Protein AF-A0A359E6L0-F1 (afdb_monomer)

Secondary structure (DSSP, 8-state):
--TTTTT--EETTEE---TTT-B-SSTT-B--GGGG-S---HHHHHHHHHHHHHHHTT--PPPP-GGG--EEE-SSSEEEEEE--HHHHHHTT--EEEEEEEGGG-HHHHHHT----EEEEEEETTT-BEEEEEEEETTHHHHHHHHHHHHHTT-B-

Nearest PDB structures (foldseek):
  6uzi-assembly2_D  TM=9.634E-01  e=6.152E-16  Elizabethkingia anophelis NUHP1
  6bz0-assembly1_B  TM=9.587E-01  e=7.646E-15  Acinetobacter baumannii ATCC 19606 = CIP 70.34 = JCM 6841
  2qae-assembly1_B  TM=9.588E-01  e=1.071E-13  Trypanosoma cruzi
  5x1y-assembly3_F  TM=9.216E-01  e=1.382E-11  Lysinibacillus sphaericus
  1xdi-assembly1_A  TM=9.110E-01  e=4.486E-10  Mycobacterium tuberculosis

Solvent-accessible surface area (backbone atoms only — not comparable to full-atom values): 8767 Å² total; per-residue (Å²): 136,60,42,75,82,61,57,44,50,67,55,99,88,16,47,49,53,46,91,89,62,25,34,37,81,25,90,96,42,71,59,58,32,62,52,51,36,81,75,80,43,71,70,54,22,52,50,46,44,51,42,36,51,35,43,74,72,71,48,88,61,80,79,85,57,76,64,57,55,72,48,72,45,94,54,90,66,17,32,18,36,31,45,43,51,74,64,54,36,48,75,73,67,49,56,73,44,76,50,75,47,54,27,64,78,33,70,65,28,52,76,71,72,44,35,57,49,31,44,37,39,32,25,33,61,87,79,14,42,54,48,15,41,41,32,35,15,75,66,30,61,73,52,46,58,58,57,41,52,39,44,75,69,66,41,66,106

Radius of gyration: 19.02 Å; Cα contacts (8 Å, |Δi|>4): 285; chains: 1; bounding box: 44×32×51 Å

Structure (mmCIF, N/CA/C/O backbone):
data_AF-A0A359E6L0-F1
#
_entry.id   AF-A0A359E6L0-F1
#
loop_
_atom_site.group_PDB
_atom_site.id
_atom_site.type_symbol
_atom_site.label_atom_id
_atom_site.label_alt_id
_atom_site.label_comp_id
_atom_site.label_asym_id
_atom_site.label_entity_id
_atom_site.label_seq_id
_atom_site.pdbx_PDB_ins_code
_atom_site.Cartn_x
_atom_site.Cartn_y
_atom_site.Cartn_z
_atom_site.occupancy
_atom_site.B_iso_or_equiv
_atom_site.auth_seq_id
_atom_site.auth_comp_id
_atom_site.auth_asym_id
_atom_site.auth_atom_id
_atom_site.pdbx_PDB_model_num
ATOM 1 N N . LEU A 1 1 ? -5.591 -9.294 26.399 1.00 85.31 1 LEU A N 1
ATOM 2 C CA . LEU A 1 1 ? -6.242 -7.966 26.308 1.00 85.31 1 LEU A CA 1
ATOM 3 C C . LEU A 1 1 ? -7.626 -7.900 26.962 1.00 85.31 1 LEU A C 1
ATOM 5 O O . LEU A 1 1 ? -8.061 -6.802 27.253 1.00 85.31 1 LEU A O 1
ATOM 9 N N . GLY A 1 2 ? -8.315 -9.019 27.236 1.00 92.81 2 GLY A N 1
ATOM 10 C CA . GLY A 1 2 ? -9.641 -8.954 27.874 1.00 92.81 2 GLY A CA 1
ATOM 11 C C . GLY A 1 2 ? -10.738 -8.400 26.957 1.00 92.81 2 GLY A C 1
ATOM 12 O O . GLY A 1 2 ? -11.700 -7.833 27.459 1.00 92.81 2 GLY A O 1
ATOM 13 N N . LEU A 1 3 ? -10.580 -8.570 25.638 1.00 94.38 3 LEU A N 1
ATOM 14 C CA . LEU A 1 3 ? -11.453 -8.003 24.604 1.00 94.38 3 LEU A CA 1
ATOM 15 C C . LEU A 1 3 ? -12.918 -8.415 24.790 1.00 94.38 3 LEU A C 1
ATOM 17 O O . LEU A 1 3 ? -13.779 -7.546 24.791 1.00 94.38 3 LEU A O 1
ATOM 21 N N . ASP A 1 4 ? -13.179 -9.691 25.092 1.00 91.75 4 ASP A N 1
ATOM 22 C CA . ASP A 1 4 ? -14.539 -10.190 25.344 1.00 91.75 4 ASP A CA 1
ATOM 23 C C . ASP A 1 4 ? -15.216 -9.473 26.521 1.00 91.75 4 ASP A C 1
ATOM 25 O O . ASP A 1 4 ? -16.394 -9.137 26.466 1.00 91.75 4 ASP A O 1
ATOM 29 N N . LYS A 1 5 ? -14.459 -9.191 27.593 1.00 94.69 5 LYS A N 1
ATOM 30 C CA . LYS A 1 5 ? -14.974 -8.455 28.761 1.00 94.69 5 LYS A CA 1
ATOM 31 C C . LYS A 1 5 ? -15.209 -6.979 28.450 1.00 94.69 5 LYS A C 1
ATOM 33 O O . LYS A 1 5 ? -16.067 -6.364 29.071 1.00 94.69 5 LYS A O 1
ATOM 38 N N . ALA A 1 6 ? -14.432 -6.427 27.524 1.00 94.19 6 ALA A N 1
ATOM 39 C CA . ALA A 1 6 ? -14.571 -5.064 27.035 1.00 94.19 6 ALA A CA 1
ATOM 40 C C . ALA A 1 6 ? -15.615 -4.940 25.908 1.00 94.19 6 ALA A C 1
ATOM 42 O O . ALA A 1 6 ? -15.799 -3.845 25.389 1.00 94.19 6 ALA A O 1
ATOM 43 N N . GLY A 1 7 ? -16.282 -6.033 25.515 1.00 95.12 7 GLY A N 1
ATOM 44 C CA . GLY A 1 7 ? -17.279 -6.041 24.442 1.00 95.12 7 GLY A CA 1
ATOM 45 C C . GLY A 1 7 ? -16.707 -5.846 23.037 1.00 95.12 7 GLY A C 1
ATOM 46 O O . GLY A 1 7 ? -17.472 -5.564 22.133 1.00 95.12 7 GLY A O 1
ATOM 47 N N . VAL A 1 8 ? -15.390 -5.988 22.846 1.00 97.44 8 VAL A N 1
ATOM 48 C CA . VAL A 1 8 ? -14.736 -5.724 21.557 1.00 97.44 8 VAL A CA 1
ATOM 49 C C . VAL A 1 8 ? -14.835 -6.943 20.647 1.00 97.44 8 VAL A C 1
ATOM 51 O O . VAL A 1 8 ? -14.258 -7.997 20.942 1.00 97.44 8 VAL A O 1
ATOM 54 N N . LYS A 1 9 ? -15.501 -6.791 19.501 1.00 97.31 9 LYS A N 1
ATOM 55 C CA . LYS A 1 9 ? -15.624 -7.857 18.503 1.00 97.31 9 LYS A CA 1
ATOM 56 C C . LYS A 1 9 ? -14.301 -8.143 17.792 1.00 97.31 9 LYS A C 1
ATOM 58 O O . LYS A 1 9 ? -13.582 -7.247 17.347 1.00 97.31 9 LYS A O 1
ATOM 63 N N . THR A 1 10 ? -14.029 -9.433 17.596 1.00 96.88 10 THR A N 1
ATOM 64 C CA . THR A 1 10 ? -12.929 -9.914 16.755 1.00 96.88 10 THR A CA 1
ATOM 65 C C . THR A 1 10 ? -13.434 -10.847 15.660 1.00 96.88 10 THR A C 1
ATOM 67 O O . THR A 1 10 ? -14.433 -11.547 15.823 1.00 96.88 10 THR A O 1
ATOM 70 N N . GLU A 1 11 ? -12.741 -10.861 14.527 1.00 95.81 11 GLU A N 1
ATOM 71 C CA . GLU A 1 11 ? -12.986 -11.772 13.416 1.00 95.81 11 GLU A CA 1
ATOM 72 C C . GLU A 1 11 ? -11.644 -12.248 12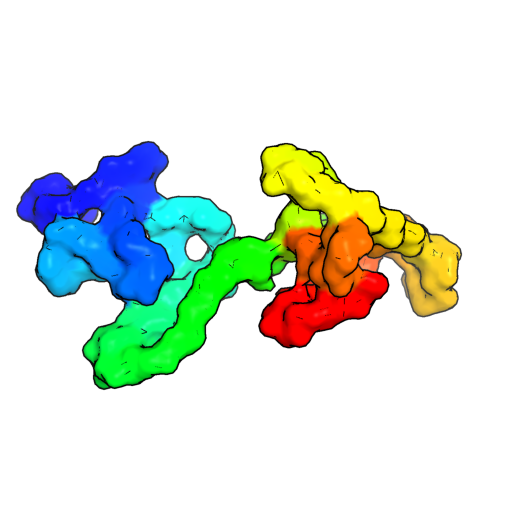.856 1.00 95.81 11 GLU A C 1
ATOM 74 O O . GLU A 1 11 ? -10.766 -11.444 12.554 1.00 95.81 11 GLU A O 1
ATOM 79 N N . LYS A 1 12 ? -11.462 -13.572 12.746 1.00 93.88 12 LYS A N 1
ATOM 80 C CA . LYS A 1 12 ? -10.235 -14.205 12.213 1.00 93.88 12 LYS A CA 1
ATOM 81 C C . LYS A 1 12 ? -8.932 -13.688 12.856 1.00 93.88 12 LYS A C 1
ATOM 83 O O . LYS A 1 12 ? -7.899 -13.615 12.201 1.00 93.88 12 LYS A O 1
ATOM 88 N N . GLY A 1 13 ? -8.979 -13.350 14.147 1.00 92.19 13 GLY A N 1
ATOM 89 C CA . GLY A 1 13 ? -7.826 -12.844 14.899 1.00 92.19 13 GLY A CA 1
ATOM 90 C C . GLY A 1 13 ? -7.579 -11.336 14.780 1.00 92.19 13 GLY A C 1
ATOM 91 O O . GLY A 1 13 ? -6.616 -10.849 15.364 1.00 92.19 13 GLY A O 1
ATOM 92 N N . SER A 1 14 ? -8.439 -10.592 14.080 1.00 96.88 14 SER A N 1
ATOM 93 C CA . SER A 1 14 ? -8.387 -9.128 13.994 1.00 96.88 14 SER A CA 1
ATOM 94 C C . SER A 1 14 ? -9.534 -8.478 14.764 1.00 96.88 14 SER A C 1
ATOM 96 O O . SER A 1 14 ? -10.635 -9.020 14.814 1.00 96.88 14 SER A O 1
ATOM 98 N N . ILE A 1 15 ? -9.293 -7.309 15.356 1.00 98.12 15 ILE A N 1
ATOM 99 C CA . ILE A 1 15 ? -10.340 -6.462 15.934 1.00 98.12 15 ILE A CA 1
ATOM 100 C C . ILE A 1 15 ? -11.147 -5.848 14.792 1.00 98.12 15 ILE A C 1
ATOM 102 O O . ILE A 1 15 ? -10.585 -5.288 13.848 1.00 98.12 15 ILE A O 1
ATOM 106 N N . VAL A 1 16 ? -12.469 -5.964 14.883 1.00 97.69 16 VAL A N 1
ATOM 107 C CA . VAL A 1 16 ? -13.381 -5.366 13.909 1.00 97.69 16 VAL A CA 1
ATOM 108 C C . VAL A 1 16 ? -13.524 -3.885 14.231 1.00 97.69 16 VAL A C 1
ATOM 110 O O . VAL A 1 16 ? -13.854 -3.519 15.358 1.00 97.69 16 VAL A O 1
ATOM 113 N N . VAL A 1 17 ? -13.283 -3.039 13.233 1.00 97.56 17 VAL A N 1
ATOM 114 C CA . VAL A 1 17 ? -13.445 -1.588 13.341 1.00 97.56 17 VAL A CA 1
ATOM 115 C C . VAL A 1 17 ? -14.179 -1.028 12.135 1.00 97.56 17 VAL A C 1
ATOM 117 O O . VAL A 1 17 ? -14.110 -1.587 11.036 1.00 97.56 17 VAL A O 1
ATOM 120 N N . ASP A 1 18 ? -14.818 0.121 12.317 1.00 95.19 18 ASP A N 1
ATOM 121 C CA . ASP A 1 18 ? -15.171 0.991 11.201 1.00 95.19 18 ASP A CA 1
ATOM 122 C C . ASP A 1 18 ? -13.879 1.550 10.575 1.00 95.19 18 ASP A C 1
ATOM 124 O O . ASP A 1 18 ?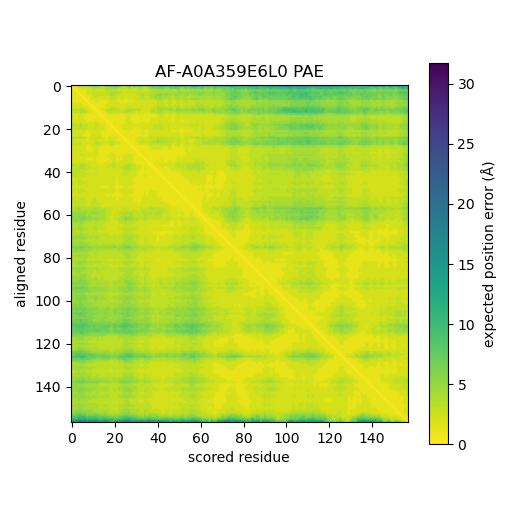 -13.094 2.215 11.241 1.00 95.19 18 ASP A O 1
ATOM 128 N N . LYS A 1 19 ? -13.618 1.275 9.291 1.00 92.44 19 LYS A N 1
ATOM 129 C CA . LYS A 1 19 ? -12.345 1.646 8.636 1.00 92.44 19 LYS A CA 1
ATOM 130 C C . LYS A 1 19 ? -12.179 3.145 8.364 1.00 92.44 19 LYS A C 1
ATOM 132 O O . LYS A 1 19 ? -11.090 3.555 7.973 1.00 92.44 19 LYS A O 1
ATOM 137 N N . LYS A 1 20 ? -13.231 3.951 8.544 1.00 92.19 20 LYS A N 1
ATOM 138 C CA . LYS A 1 20 ? -13.156 5.412 8.415 1.00 92.19 20 LYS A CA 1
ATOM 139 C C . LYS A 1 20 ? -12.797 6.071 9.740 1.00 92.19 20 LYS A C 1
ATOM 141 O O . LYS A 1 20 ? -12.124 7.092 9.710 1.00 92.19 20 LYS A O 1
ATOM 146 N N . SER A 1 21 ? -13.243 5.496 10.857 1.00 93.75 21 SER A N 1
ATOM 147 C CA . SER A 1 21 ? -13.118 6.077 12.200 1.00 93.75 21 SER A CA 1
ATOM 148 C C . SER A 1 21 ? -12.279 5.289 13.193 1.00 93.75 21 SER A C 1
ATOM 150 O O . SER A 1 21 ? -11.973 5.788 14.272 1.00 93.75 21 SER A O 1
ATOM 152 N N . TYR A 1 22 ? -11.916 4.057 12.850 1.00 97.38 22 TYR A N 1
ATOM 153 C CA . TYR A 1 22 ? -11.142 3.128 13.676 1.00 97.38 22 TYR A CA 1
ATOM 154 C C . TYR A 1 22 ? -11.791 2.777 15.021 1.00 97.38 22 TYR A C 1
ATOM 156 O O . TYR A 1 22 ? -11.141 2.201 15.897 1.00 97.38 22 TYR A O 1
ATOM 164 N N . LYS A 1 23 ? -13.084 3.086 15.173 1.00 97.44 23 LYS A N 1
ATOM 165 C CA . LYS A 1 23 ? -13.913 2.715 16.321 1.00 97.44 23 LYS A CA 1
ATOM 166 C C . LYS A 1 23 ? -14.212 1.227 16.297 1.00 97.44 23 LYS A C 1
ATOM 168 O O . LYS A 1 23 ? -14.567 0.692 15.243 1.00 97.44 23 LYS A O 1
ATOM 173 N N . THR A 1 24 ? -14.113 0.580 17.454 1.00 97.88 24 THR A N 1
ATOM 174 C CA . THR A 1 24 ? -14.709 -0.746 17.648 1.00 97.88 24 THR A CA 1
ATOM 175 C C . THR A 1 24 ? -16.217 -0.606 17.896 1.00 97.88 24 THR A C 1
ATOM 177 O O . THR A 1 24 ? -16.782 0.485 17.836 1.00 97.88 24 THR A O 1
ATOM 180 N N . ASP A 1 25 ? -16.885 -1.718 18.182 1.00 95.06 25 ASP A N 1
ATOM 181 C CA . ASP A 1 25 ? -18.273 -1.766 18.647 1.00 95.06 25 ASP A CA 1
ATOM 182 C C . ASP A 1 25 ? -18.473 -1.298 20.100 1.00 95.06 25 ASP A C 1
ATOM 184 O O . ASP A 1 25 ? -19.612 -1.140 20.540 1.00 95.06 25 ASP A O 1
ATOM 188 N N . THR A 1 26 ? -17.384 -1.032 20.827 1.00 96.81 26 THR A N 1
ATOM 189 C CA . THR A 1 26 ? -17.419 -0.509 22.194 1.00 96.81 26 THR A CA 1
ATOM 190 C C . THR A 1 26 ? -17.023 0.959 22.205 1.00 96.81 26 THR A C 1
ATOM 192 O O . THR A 1 26 ? -15.912 1.324 21.816 1.00 96.81 26 THR A O 1
ATOM 195 N N . ASP A 1 27 ? -17.907 1.798 22.742 1.00 95.25 27 ASP A N 1
ATOM 196 C CA . ASP A 1 27 ? -17.663 3.229 22.890 1.00 95.25 27 ASP A CA 1
ATOM 197 C C . ASP A 1 27 ? -16.365 3.525 23.655 1.00 95.25 27 ASP A C 1
ATOM 199 O O . ASP A 1 27 ? -16.086 2.976 24.722 1.00 95.25 27 ASP A O 1
ATOM 203 N N . GLY A 1 28 ? -15.566 4.435 23.097 1.00 95.50 28 GLY A N 1
ATOM 204 C CA . GLY A 1 28 ? -14.284 4.846 23.670 1.00 95.50 28 GLY A CA 1
ATOM 205 C C . GLY A 1 28 ? -13.114 3.902 23.377 1.00 95.50 28 GLY A C 1
ATOM 206 O O . GLY A 1 28 ? -11.994 4.220 23.776 1.00 95.50 28 GLY A O 1
ATOM 207 N N . ILE A 1 29 ? -13.330 2.789 22.666 1.00 97.50 29 ILE A N 1
ATOM 208 C CA . ILE A 1 29 ? -12.265 1.868 22.255 1.00 97.50 29 ILE A CA 1
ATOM 209 C C . ILE A 1 29 ? -12.017 1.984 20.747 1.00 97.50 29 ILE A C 1
ATOM 211 O O . ILE A 1 29 ? -12.929 1.935 19.923 1.00 97.50 29 ILE A O 1
ATOM 215 N N . TYR A 1 30 ? -10.741 2.129 20.398 1.00 98.25 30 TYR A N 1
ATOM 216 C CA . TYR A 1 30 ? -10.259 2.273 19.029 1.00 98.25 30 TYR A CA 1
ATOM 217 C C . TYR A 1 30 ? -9.141 1.266 18.780 1.00 98.25 30 TYR A C 1
ATOM 219 O O . TYR A 1 30 ? -8.418 0.887 19.707 1.00 98.25 30 TYR A O 1
ATOM 227 N N . ALA A 1 31 ? -8.981 0.844 17.530 1.00 98.25 31 ALA A N 1
ATOM 228 C CA . ALA A 1 31 ? -7.900 -0.049 17.137 1.00 98.25 31 ALA A CA 1
ATOM 229 C C . ALA A 1 31 ? -7.367 0.309 15.745 1.00 98.25 31 ALA A C 1
ATOM 231 O O . ALA A 1 31 ? -8.127 0.644 14.842 1.00 98.25 31 ALA A O 1
ATOM 232 N N . ILE A 1 32 ? -6.048 0.218 15.585 1.00 98.31 32 ILE A N 1
ATOM 233 C CA . ILE A 1 32 ? -5.304 0.575 14.370 1.00 98.31 32 ILE A CA 1
ATOM 234 C C . ILE A 1 32 ? -4.157 -0.416 14.142 1.00 98.31 32 ILE A C 1
ATOM 236 O O . ILE A 1 32 ? -3.786 -1.178 15.037 1.00 98.31 32 ILE A O 1
ATOM 240 N N . GLY A 1 33 ? -3.548 -0.374 12.966 1.00 98.19 33 GLY A N 1
ATOM 241 C CA . GLY A 1 33 ? -2.378 -1.161 12.615 1.00 98.19 33 GLY A CA 1
ATOM 242 C C . GLY A 1 33 ? -2.695 -2.635 12.413 1.00 98.19 33 GLY A C 1
ATOM 243 O O . GLY A 1 33 ? -3.753 -3.006 11.902 1.00 98.19 33 GLY A O 1
ATOM 244 N N . ASP A 1 34 ? -1.753 -3.496 12.778 1.00 98.19 34 ASP A N 1
ATOM 245 C CA . ASP A 1 34 ? -1.825 -4.911 12.409 1.00 98.19 34 ASP A CA 1
ATOM 246 C C . ASP A 1 34 ? -2.978 -5.658 13.085 1.00 98.19 34 ASP A C 1
ATOM 248 O O . ASP A 1 34 ? -3.522 -6.615 12.526 1.00 98.19 34 ASP A O 1
ATOM 252 N N . VAL A 1 35 ? -3.408 -5.184 14.259 1.00 97.69 35 VAL A N 1
ATOM 253 C CA . VAL A 1 35 ? -4.506 -5.796 15.017 1.00 97.69 35 VAL A CA 1
ATOM 254 C C . VAL A 1 35 ? -5.854 -5.668 14.302 1.00 97.69 35 VAL A C 1
ATOM 256 O O . VAL A 1 35 ? -6.758 -6.439 14.601 1.00 97.69 35 VAL A O 1
ATOM 259 N N . ILE A 1 36 ? -5.996 -4.751 13.335 1.00 97.12 36 ILE A N 1
ATOM 260 C CA . ILE A 1 36 ? -7.226 -4.571 12.539 1.00 97.12 36 ILE A CA 1
ATOM 261 C C . ILE A 1 36 ? -7.128 -5.158 11.121 1.00 97.12 36 ILE A C 1
ATOM 263 O O . ILE A 1 36 ? -7.902 -4.788 10.229 1.00 97.12 36 ILE A O 1
ATOM 267 N N . GLY A 1 37 ? -6.168 -6.061 10.906 1.00 95.75 37 GLY A N 1
ATOM 268 C CA . GLY A 1 37 ? -6.021 -6.843 9.681 1.00 95.75 37 GLY A CA 1
ATOM 269 C C . GLY A 1 37 ? -5.123 -6.212 8.614 1.00 95.75 37 GLY A C 1
ATOM 270 O O . GLY A 1 37 ? -4.578 -5.118 8.781 1.00 95.75 37 GLY A O 1
ATOM 271 N N . ALA A 1 38 ? -4.979 -6.950 7.511 1.00 93.69 38 ALA A N 1
ATOM 272 C CA . ALA A 1 38 ? -4.097 -6.639 6.389 1.00 93.69 38 ALA A CA 1
ATOM 273 C C . ALA A 1 38 ? -4.418 -5.287 5.698 1.00 93.69 38 ALA A C 1
ATOM 275 O O . ALA A 1 38 ? -5.564 -4.829 5.753 1.00 93.69 38 ALA A O 1
ATOM 276 N N . PRO A 1 39 ? -3.438 -4.671 5.003 1.00 95.00 39 PRO A N 1
ATOM 277 C CA . PRO A 1 39 ? -2.034 -5.090 4.914 1.00 95.00 39 PRO A CA 1
ATOM 278 C C . PRO A 1 39 ? -1.249 -4.772 6.202 1.00 95.00 39 PRO A C 1
ATOM 280 O O . PRO A 1 39 ? -1.433 -3.712 6.798 1.00 95.00 39 PRO A O 1
ATOM 283 N N . TRP A 1 40 ? -0.379 -5.698 6.623 1.00 96.50 40 TRP A N 1
ATOM 284 C CA . TRP A 1 40 ? 0.438 -5.589 7.844 1.00 96.50 40 TRP A CA 1
ATOM 285 C C . TRP A 1 40 ? 1.727 -4.817 7.574 1.00 96.50 40 TRP A C 1
ATOM 287 O O . TRP A 1 40 ? 2.782 -5.398 7.320 1.00 96.50 40 TRP A O 1
ATOM 297 N N . LEU A 1 41 ? 1.604 -3.493 7.510 1.00 97.75 41 LEU A N 1
ATOM 298 C CA . LEU A 1 41 ? 2.677 -2.596 7.097 1.00 97.75 41 LEU A CA 1
ATOM 299 C C . LEU A 1 41 ? 2.781 -1.407 8.052 1.00 97.75 41 LEU A C 1
ATOM 301 O O . LEU A 1 41 ? 1.775 -0.816 8.450 1.00 97.75 41 LEU A O 1
ATOM 305 N N . ALA A 1 42 ? 4.016 -1.014 8.367 1.00 98.12 42 ALA A N 1
ATOM 306 C CA . ALA A 1 42 ? 4.290 0.057 9.322 1.00 98.12 42 ALA A CA 1
ATOM 307 C C . ALA A 1 42 ? 3.685 1.405 8.890 1.00 98.12 42 ALA A C 1
ATOM 309 O O . ALA A 1 42 ? 3.034 2.070 9.690 1.00 98.12 42 ALA A O 1
ATOM 310 N N . HIS A 1 43 ? 3.831 1.796 7.619 1.00 97.19 43 HIS A N 1
ATOM 311 C CA . HIS A 1 43 ? 3.274 3.054 7.102 1.00 97.19 43 HIS A CA 1
ATOM 312 C C . HIS A 1 43 ? 1.744 3.068 7.091 1.00 97.19 43 HIS A C 1
ATOM 314 O O . HIS A 1 43 ? 1.150 4.113 7.339 1.00 97.19 43 HIS A O 1
ATOM 320 N N . LYS A 1 44 ? 1.105 1.910 6.882 1.00 97.56 44 LYS A N 1
ATOM 321 C CA . LYS A 1 44 ? -0.347 1.754 7.028 1.00 97.56 44 LYS A CA 1
ATOM 322 C C . LYS A 1 44 ? -0.763 1.993 8.478 1.00 97.56 44 LYS A C 1
ATOM 324 O O . LYS A 1 44 ? -1.630 2.823 8.718 1.00 97.56 44 LYS A O 1
ATOM 329 N N . ALA A 1 45 ? -0.110 1.339 9.439 1.00 98.38 45 ALA A N 1
ATOM 330 C CA . ALA A 1 45 ? -0.416 1.509 10.860 1.00 98.38 45 ALA A CA 1
ATOM 331 C C . ALA A 1 45 ? -0.236 2.962 11.337 1.00 98.38 45 ALA A C 1
ATOM 333 O O . ALA A 1 45 ? -1.102 3.492 12.030 1.00 98.38 45 ALA A O 1
ATOM 334 N N . SER A 1 46 ? 0.854 3.620 10.931 1.00 98.06 46 SER A N 1
ATOM 335 C CA . SER A 1 46 ? 1.110 5.023 11.273 1.00 98.06 46 SER A CA 1
ATOM 336 C C . SER A 1 46 ? 0.063 5.965 10.683 1.00 98.06 46 SER A C 1
ATOM 338 O O . SER A 1 46 ? -0.414 6.854 11.381 1.00 98.06 46 SER A O 1
ATOM 340 N N . HIS A 1 47 ? -0.334 5.765 9.423 1.00 97.19 47 HIS A N 1
ATOM 341 C CA . HIS A 1 47 ? -1.344 6.613 8.792 1.00 97.19 47 HIS A CA 1
ATOM 342 C C . HIS A 1 47 ? -2.731 6.398 9.420 1.00 97.19 47 HIS A C 1
ATOM 344 O O . HIS A 1 47 ? -3.436 7.369 9.689 1.00 97.19 47 HIS A O 1
ATOM 350 N N . GLU A 1 48 ? -3.102 5.149 9.739 1.00 98.25 48 GLU A N 1
ATOM 351 C CA . GLU A 1 48 ? -4.333 4.849 10.489 1.00 98.25 48 GLU A CA 1
ATOM 352 C C . GLU A 1 48 ? -4.338 5.551 11.856 1.00 98.25 48 GLU A C 1
ATOM 354 O O . GLU A 1 48 ? -5.371 6.077 12.269 1.00 98.25 48 GLU A O 1
ATOM 359 N N . ALA A 1 49 ? -3.183 5.620 12.533 1.00 98.00 49 ALA A N 1
ATOM 360 C CA . ALA A 1 49 ? -3.032 6.359 13.785 1.00 98.00 49 ALA A CA 1
ATOM 361 C C . ALA A 1 49 ? -3.310 7.852 13.613 1.00 98.00 49 ALA A C 1
ATOM 363 O O . ALA A 1 49 ? -4.109 8.407 14.365 1.00 98.00 49 ALA A O 1
ATOM 364 N N . THR A 1 50 ? -2.674 8.485 12.623 1.00 97.56 50 THR A N 1
ATOM 365 C CA . THR A 1 50 ? -2.852 9.912 12.335 1.00 97.56 50 THR A CA 1
ATOM 366 C C . THR A 1 50 ? -4.323 10.233 12.095 1.00 97.56 50 THR A C 1
ATOM 368 O O . THR A 1 50 ? -4.886 11.052 12.814 1.00 97.56 50 THR A O 1
ATOM 371 N N . VAL A 1 51 ? -4.982 9.500 11.190 1.00 97.62 51 VAL A N 1
ATOM 372 C CA . VAL A 1 51 ? -6.399 9.725 10.863 1.00 97.62 51 VAL A CA 1
ATOM 373 C C . VAL A 1 51 ? -7.303 9.498 12.080 1.00 97.62 51 VAL A C 1
ATOM 375 O O . VAL A 1 51 ? -8.205 10.294 12.332 1.00 97.62 51 VAL A O 1
ATOM 378 N N . CYS A 1 52 ? -7.067 8.437 12.859 1.00 97.94 52 CYS A N 1
ATOM 379 C CA . CYS A 1 52 ? -7.840 8.146 14.069 1.00 97.94 52 CYS A CA 1
ATOM 380 C C . CYS A 1 52 ? -7.737 9.277 15.105 1.00 97.94 52 CYS A C 1
ATOM 382 O O . CYS A 1 52 ? -8.751 9.746 15.628 1.00 97.94 52 CYS A O 1
ATOM 384 N N . ILE A 1 53 ? -6.516 9.739 15.390 1.00 97.81 53 ILE A N 1
ATOM 385 C CA . ILE A 1 53 ? -6.269 10.773 16.400 1.00 97.81 53 ILE A CA 1
ATOM 386 C C . ILE A 1 53 ? -6.761 12.146 15.935 1.00 97.81 53 ILE A C 1
ATOM 388 O O . ILE A 1 53 ? -7.357 12.865 16.734 1.00 97.81 53 ILE A O 1
ATOM 392 N N . GLU A 1 54 ? -6.577 12.499 14.663 1.00 97.81 54 GLU A N 1
ATOM 393 C CA . GLU A 1 54 ? -7.094 13.751 14.098 1.00 97.81 54 GLU A CA 1
ATOM 394 C C . GLU A 1 54 ? -8.626 13.805 14.196 1.00 97.81 54 GLU A C 1
ATOM 396 O O . GLU A 1 54 ? -9.178 14.784 14.698 1.00 97.81 54 GLU A O 1
ATOM 401 N N . GLN A 1 55 ? -9.330 12.722 13.856 1.00 96.56 55 GLN A N 1
ATOM 402 C CA . GLN A 1 55 ? -10.786 12.661 14.036 1.00 96.56 55 GLN A CA 1
ATOM 403 C C . GLN A 1 55 ? -11.215 12.755 15.503 1.00 96.56 55 GLN A C 1
ATOM 405 O O . GLN A 1 55 ? -12.201 13.421 15.821 1.00 96.56 55 GLN A O 1
ATOM 410 N N . LEU A 1 56 ? -10.483 12.105 16.412 1.00 96.62 56 LEU A N 1
ATOM 411 C CA . LEU A 1 56 ? -10.717 12.207 17.856 1.00 96.62 56 LEU A CA 1
ATOM 412 C C . LEU A 1 56 ? -10.512 13.631 18.387 1.00 96.62 56 LEU A C 1
ATOM 414 O O . LEU A 1 56 ? -11.190 14.030 19.334 1.00 96.62 56 LEU A O 1
ATOM 418 N N . ALA A 1 57 ? -9.612 14.395 17.769 1.00 97.69 57 ALA A N 1
ATOM 419 C CA . ALA A 1 57 ? -9.389 15.807 18.058 1.00 97.69 57 ALA A CA 1
ATOM 420 C C . ALA A 1 57 ? -10.447 16.736 17.427 1.00 97.69 57 ALA A C 1
ATOM 422 O O . ALA A 1 57 ? -10.431 17.936 17.692 1.00 97.69 57 ALA A O 1
ATOM 423 N N . GLY A 1 58 ? -11.390 16.199 16.644 1.00 97.19 58 GLY A N 1
ATOM 424 C CA . GLY A 1 58 ? -12.425 16.971 15.952 1.00 97.19 58 GLY A CA 1
ATOM 425 C C . GLY A 1 58 ? -11.991 17.535 14.597 1.00 97.19 58 GLY A C 1
ATOM 426 O O . GLY A 1 58 ? -12.718 18.347 14.026 1.00 97.19 58 GLY A O 1
ATOM 427 N N . GLU A 1 59 ? -10.839 17.108 14.080 1.00 97.94 59 GLU A N 1
ATOM 428 C CA . GLU A 1 59 ? -10.360 17.466 12.746 1.00 97.94 59 GLU A CA 1
ATOM 429 C C . GLU A 1 59 ? -11.037 16.611 11.662 1.00 97.94 59 GLU A C 1
ATOM 431 O O . GLU A 1 59 ? -11.664 15.581 11.935 1.00 97.94 59 GLU A O 1
ATOM 436 N N . ASN A 1 60 ? -10.891 17.026 10.401 1.00 95.94 60 ASN A N 1
ATOM 437 C CA . ASN A 1 60 ? -11.431 16.316 9.238 1.00 95.94 60 ASN A CA 1
ATOM 438 C C . ASN A 1 60 ? -10.304 15.830 8.308 1.00 95.94 60 ASN A C 1
ATOM 440 O O . ASN A 1 60 ? -10.082 16.431 7.252 1.00 95.94 60 ASN A O 1
ATOM 444 N N . PRO A 1 61 ? -9.566 14.777 8.698 1.00 96.00 61 PRO A N 1
ATOM 445 C CA . PRO A 1 61 ? -8.437 14.288 7.922 1.00 96.00 61 PRO A CA 1
ATOM 446 C C . PRO A 1 61 ? -8.869 13.579 6.641 1.00 96.00 61 PRO A C 1
ATOM 448 O O . PRO A 1 61 ? -9.972 13.032 6.539 1.00 96.00 61 PRO A O 1
ATOM 451 N N . HIS A 1 62 ? -7.963 13.541 5.665 1.00 92.25 62 HIS A N 1
ATOM 452 C CA . HIS A 1 62 ? -8.187 12.782 4.442 1.00 92.25 62 HIS A CA 1
ATOM 453 C C . HIS A 1 62 ? -8.291 11.278 4.752 1.00 92.25 62 HIS A C 1
ATOM 455 O O . HIS A 1 62 ? -7.471 10.741 5.501 1.00 92.25 62 HIS A O 1
ATOM 461 N N . PRO A 1 63 ? -9.294 10.572 4.200 1.00 91.56 63 PRO A N 1
ATOM 462 C CA . PRO A 1 63 ? -9.444 9.144 4.435 1.00 91.56 63 PRO A CA 1
ATOM 463 C C . PRO A 1 63 ? -8.328 8.355 3.745 1.00 91.56 63 PRO A C 1
ATOM 465 O O . PRO A 1 63 ? -7.877 8.700 2.655 1.00 91.56 63 PRO A O 1
ATOM 468 N N . ILE A 1 64 ? -7.935 7.232 4.348 1.00 94.44 64 ILE A N 1
ATOM 469 C CA . ILE A 1 64 ? -6.942 6.337 3.751 1.00 94.44 64 ILE A CA 1
ATOM 470 C C . ILE A 1 64 ? -7.565 5.575 2.583 1.00 94.44 64 ILE A C 1
ATOM 472 O O . ILE A 1 64 ? -8.522 4.816 2.758 1.00 94.44 64 ILE A O 1
ATOM 476 N N . ASN A 1 65 ? -6.961 5.703 1.403 1.00 94.69 65 ASN A N 1
ATOM 477 C CA . ASN A 1 65 ? -7.214 4.801 0.291 1.00 94.69 65 ASN A CA 1
ATOM 478 C C . ASN A 1 65 ? -6.357 3.533 0.440 1.00 94.69 65 ASN A C 1
ATOM 480 O O . ASN A 1 65 ? -5.179 3.510 0.082 1.00 94.69 65 ASN A O 1
ATOM 484 N N . TYR A 1 66 ? -6.957 2.454 0.946 1.00 95.12 66 TYR A N 1
ATOM 485 C CA . TYR A 1 66 ? -6.261 1.178 1.152 1.00 95.12 66 TYR A CA 1
ATOM 486 C C . TYR A 1 66 ? -5.761 0.537 -0.152 1.00 95.12 66 TYR A C 1
ATOM 488 O O . TYR A 1 66 ? -4.771 -0.192 -0.126 1.00 95.12 66 TYR A O 1
ATOM 496 N N . ASN A 1 67 ? -6.373 0.868 -1.294 1.00 94.44 67 ASN A N 1
ATOM 497 C CA . ASN A 1 67 ? -5.916 0.425 -2.614 1.00 94.44 67 ASN A CA 1
ATOM 498 C C . ASN A 1 67 ? -4.705 1.229 -3.121 1.00 94.44 67 ASN A C 1
ATOM 500 O O . ASN A 1 67 ? -4.167 0.919 -4.186 1.00 94.44 67 ASN A O 1
ATOM 504 N N . ASN A 1 68 ? -4.265 2.259 -2.391 1.00 96.88 68 ASN A N 1
ATOM 505 C CA . ASN A 1 68 ? -3.094 3.077 -2.714 1.00 96.88 68 ASN A CA 1
ATOM 506 C C . ASN A 1 68 ? -1.970 2.967 -1.668 1.00 96.88 68 ASN A C 1
ATOM 508 O O . ASN A 1 68 ? -1.073 3.802 -1.621 1.00 96.88 68 ASN A O 1
ATOM 512 N N . ILE A 1 69 ? -1.989 1.916 -0.841 1.00 97.81 69 ILE A N 1
ATOM 513 C CA . ILE A 1 69 ? -0.902 1.605 0.094 1.00 97.81 69 ILE A CA 1
ATOM 514 C C . ILE A 1 69 ? 0.172 0.795 -0.649 1.00 97.81 69 ILE A C 1
ATOM 516 O O . ILE A 1 69 ? -0.125 -0.313 -1.102 1.00 97.81 69 ILE A O 1
ATOM 520 N N . PRO A 1 70 ? 1.416 1.295 -0.780 1.00 97.94 70 PRO A N 1
ATOM 521 C CA . PRO A 1 70 ? 2.469 0.556 -1.463 1.00 97.94 70 PRO A CA 1
ATOM 522 C C . PRO A 1 70 ? 2.993 -0.595 -0.598 1.00 97.94 70 PRO A C 1
ATOM 524 O O . PRO A 1 70 ? 3.072 -0.487 0.628 1.00 97.94 70 PRO A O 1
ATOM 527 N N . GLY A 1 71 ? 3.395 -1.685 -1.244 1.00 98.00 71 GLY A N 1
ATOM 528 C CA . GLY A 1 71 ? 4.159 -2.778 -0.651 1.00 98.00 71 GLY A CA 1
ATOM 529 C C . GLY A 1 71 ? 5.583 -2.806 -1.202 1.00 98.00 71 GLY A C 1
ATOM 530 O O . GLY A 1 71 ? 5.774 -2.684 -2.412 1.00 98.00 71 GLY A O 1
ATOM 531 N N . CYS A 1 72 ? 6.566 -3.012 -0.322 1.00 98.12 72 CYS A N 1
ATOM 532 C CA . CYS A 1 72 ? 7.989 -3.071 -0.661 1.00 98.12 72 CYS A CA 1
ATOM 533 C C . CYS A 1 72 ? 8.621 -4.347 -0.095 1.00 98.12 72 CYS A C 1
ATOM 535 O O . CYS A 1 72 ? 8.462 -4.652 1.086 1.00 98.12 72 CYS A O 1
ATOM 537 N N . THR A 1 73 ? 9.370 -5.070 -0.927 1.00 98.44 73 THR A N 1
ATOM 538 C CA . THR A 1 73 ? 10.235 -6.182 -0.515 1.00 98.44 73 THR A CA 1
ATOM 539 C C . THR A 1 73 ? 11.682 -5.809 -0.812 1.00 98.44 73 THR A C 1
ATOM 541 O O . THR A 1 73 ? 12.073 -5.670 -1.970 1.00 98.44 73 THR A O 1
ATOM 544 N N . TYR A 1 74 ? 12.482 -5.669 0.243 1.00 97.44 74 TYR A N 1
ATOM 545 C CA . TYR A 1 74 ? 13.880 -5.230 0.185 1.00 97.44 74 TYR A CA 1
ATOM 546 C C . TYR A 1 74 ? 14.855 -6.404 -0.023 1.00 97.44 74 TYR A C 1
ATOM 548 O O . TYR A 1 74 ? 15.851 -6.534 0.686 1.00 97.44 74 TYR A O 1
ATOM 556 N N . CYS A 1 75 ? 14.530 -7.304 -0.954 1.00 97.31 75 CYS A N 1
ATOM 557 C CA . CYS A 1 75 ? 15.450 -8.333 -1.447 1.00 97.31 75 CYS A CA 1
ATOM 558 C C . CYS A 1 75 ? 16.281 -7.802 -2.627 1.00 97.31 75 CYS A C 1
ATOM 560 O O . CYS A 1 75 ? 16.102 -6.659 -3.035 1.00 97.31 75 CYS A O 1
ATOM 562 N N . GLU A 1 76 ? 17.171 -8.629 -3.181 1.00 96.00 76 GLU A N 1
ATOM 563 C CA . GLU A 1 76 ? 17.925 -8.300 -4.395 1.00 96.00 76 GLU A CA 1
ATOM 564 C C . GLU A 1 76 ? 17.573 -9.304 -5.514 1.00 96.00 76 GLU A C 1
ATOM 566 O O . GLU A 1 76 ? 17.818 -10.504 -5.333 1.00 96.00 76 GLU A O 1
ATOM 571 N N . PRO A 1 77 ? 16.977 -8.860 -6.641 1.00 95.94 77 PRO A N 1
ATOM 572 C CA . PRO A 1 77 ? 16.495 -7.497 -6.902 1.00 95.94 77 PRO A CA 1
ATOM 573 C C . PRO A 1 77 ? 15.279 -7.134 -6.033 1.00 95.94 77 PRO A C 1
ATOM 575 O O . PRO A 1 77 ? 14.513 -8.008 -5.616 1.00 95.94 77 PRO A O 1
ATOM 578 N N . GLN A 1 78 ? 15.084 -5.840 -5.776 1.00 98.56 78 GLN A N 1
ATOM 579 C CA . GLN A 1 78 ? 13.963 -5.350 -4.969 1.00 98.56 78 GLN A CA 1
ATOM 580 C C . GLN A 1 78 ? 12.632 -5.503 -5.710 1.00 98.56 78 GLN A C 1
ATOM 582 O O . GLN A 1 78 ? 12.593 -5.533 -6.941 1.00 98.56 78 GLN A O 1
ATOM 587 N N . VAL A 1 79 ? 11.527 -5.545 -4.962 1.00 98.69 79 VAL A N 1
ATOM 588 C CA . VAL A 1 79 ? 10.164 -5.587 -5.514 1.00 98.69 79 VAL A CA 1
ATOM 589 C C . VAL A 1 79 ? 9.315 -4.507 -4.860 1.00 98.69 79 VAL A C 1
ATOM 591 O O . VAL A 1 79 ? 9.296 -4.391 -3.634 1.00 98.69 79 VAL A O 1
ATOM 594 N N . ALA A 1 80 ? 8.579 -3.742 -5.662 1.00 98.69 80 ALA A N 1
ATOM 595 C CA . ALA A 1 80 ? 7.635 -2.748 -5.168 1.00 98.69 80 ALA A CA 1
ATOM 596 C C . ALA A 1 80 ? 6.331 -2.787 -5.965 1.00 98.69 80 ALA A C 1
ATOM 598 O O . ALA A 1 80 ? 6.338 -2.992 -7.179 1.00 98.69 80 ALA A O 1
ATOM 599 N N . SER A 1 81 ? 5.200 -2.605 -5.291 1.00 98.56 81 SER A N 1
ATOM 600 C CA . SER A 1 81 ? 3.892 -2.613 -5.951 1.00 98.56 81 SER A CA 1
ATOM 601 C C . SER A 1 81 ? 2.877 -1.735 -5.236 1.00 98.56 81 SER A C 1
ATOM 603 O O . SER A 1 81 ? 2.967 -1.530 -4.028 1.00 98.56 81 SER A O 1
ATOM 605 N N . VAL A 1 82 ? 1.905 -1.227 -5.986 1.00 98.56 82 VAL A N 1
ATOM 606 C CA . VAL A 1 82 ? 0.748 -0.497 -5.467 1.00 98.56 82 VAL A CA 1
ATOM 607 C C . VAL A 1 82 ? -0.448 -0.718 -6.398 1.00 98.56 82 VAL A C 1
ATOM 609 O O . VAL A 1 82 ? -0.285 -0.800 -7.618 1.00 98.56 82 VAL A O 1
ATOM 612 N N . GLY A 1 83 ? -1.653 -0.798 -5.837 1.00 97.94 83 GLY A N 1
ATOM 613 C CA . GLY A 1 83 ? -2.886 -0.939 -6.610 1.00 97.94 83 GLY A CA 1
ATOM 614 C C . GLY A 1 83 ? -3.153 -2.350 -7.117 1.00 97.94 83 GLY A C 1
ATOM 615 O O . GLY A 1 83 ? -2.659 -3.336 -6.569 1.00 97.94 83 GLY A O 1
ATOM 616 N N . LEU A 1 84 ? -3.981 -2.438 -8.156 1.00 98.12 84 LEU A N 1
ATOM 617 C CA . LEU A 1 84 ? -4.480 -3.708 -8.670 1.00 98.12 84 LEU A CA 1
ATOM 618 C C . LEU A 1 84 ? -3.428 -4.418 -9.523 1.00 98.12 84 LEU A C 1
ATOM 620 O O . LEU A 1 84 ? -2.752 -3.822 -10.368 1.00 98.12 84 LEU A O 1
ATOM 624 N N . THR A 1 85 ? -3.314 -5.730 -9.345 1.00 98.38 85 THR A N 1
ATOM 625 C CA . THR A 1 85 ? -2.689 -6.600 -10.346 1.00 98.38 85 THR A CA 1
ATOM 626 C C . THR A 1 85 ? -3.564 -6.691 -11.595 1.00 98.38 85 THR A C 1
ATOM 628 O O . THR A 1 85 ? -4.752 -6.386 -11.575 1.00 98.38 85 THR A O 1
ATOM 631 N N . GLU A 1 86 ? -2.986 -7.170 -12.695 1.00 98.12 86 GLU A N 1
ATOM 632 C CA . GLU A 1 86 ? -3.731 -7.403 -13.937 1.00 98.12 86 GLU A CA 1
ATOM 633 C C . GLU A 1 86 ? -4.931 -8.342 -13.737 1.00 98.12 86 GLU A C 1
ATOM 635 O O . GLU A 1 86 ? -6.004 -8.095 -14.279 1.00 98.12 86 GLU A O 1
ATOM 640 N N . GLN A 1 87 ? -4.743 -9.409 -12.953 1.00 98.25 87 GLN A N 1
ATOM 641 C CA . GLN A 1 87 ? -5.805 -10.371 -12.677 1.00 98.25 87 GLN A CA 1
ATOM 642 C C . GLN A 1 87 ? -6.894 -9.744 -11.806 1.00 98.25 87 GLN A C 1
ATOM 644 O O . GLN A 1 87 ? -8.057 -9.835 -12.166 1.00 98.25 87 GLN A O 1
ATOM 649 N N . GLN A 1 88 ? -6.525 -9.033 -10.734 1.00 98.25 88 GLN A N 1
ATOM 650 C CA . GLN A 1 88 ? -7.497 -8.336 -9.881 1.00 98.25 88 GLN A CA 1
ATOM 651 C C . GLN A 1 88 ? -8.307 -7.301 -10.664 1.00 98.25 88 GLN A C 1
ATOM 653 O O . GLN A 1 88 ? -9.521 -7.265 -10.536 1.00 98.25 88 GLN A O 1
ATOM 658 N N . ALA A 1 89 ? -7.661 -6.509 -11.525 1.00 97.88 89 ALA A N 1
ATOM 659 C CA . ALA A 1 89 ? -8.367 -5.541 -12.360 1.00 97.88 89 ALA A CA 1
ATOM 660 C C . ALA A 1 89 ? -9.370 -6.225 -13.310 1.00 97.88 89 ALA A C 1
ATOM 662 O O . ALA A 1 89 ? -10.505 -5.777 -13.444 1.00 97.88 89 ALA A O 1
ATOM 663 N N . LYS A 1 90 ? -8.996 -7.358 -13.917 1.00 98.06 90 LYS A N 1
ATOM 664 C CA . LYS A 1 90 ? -9.925 -8.168 -14.725 1.00 98.06 90 LYS A CA 1
ATOM 665 C C . LYS A 1 90 ? -11.071 -8.746 -13.893 1.00 98.06 90 LYS A C 1
ATOM 667 O O . LYS A 1 90 ? -12.213 -8.714 -14.341 1.00 98.06 90 LYS A O 1
ATOM 672 N N . ASP A 1 91 ? -10.779 -9.254 -12.699 1.00 98.25 91 ASP A N 1
ATOM 673 C CA . ASP A 1 91 ? -11.771 -9.845 -11.794 1.00 98.25 91 ASP A CA 1
ATOM 674 C C . ASP A 1 91 ? -12.769 -8.796 -11.274 1.00 98.25 91 ASP A C 1
ATOM 676 O O . ASP A 1 91 ? -13.943 -9.103 -11.073 1.00 98.25 91 ASP A O 1
ATOM 680 N N . GLU A 1 92 ? -12.327 -7.545 -11.117 1.00 97.44 92 GLU A N 1
ATOM 681 C CA . GLU A 1 92 ? -13.172 -6.388 -10.791 1.00 97.44 92 GLU A CA 1
ATOM 682 C C . GLU A 1 92 ? -13.963 -5.850 -12.000 1.00 97.44 92 GLU A C 1
ATOM 684 O O . GLU A 1 92 ? -14.801 -4.962 -11.848 1.00 97.44 92 GLU A O 1
ATOM 689 N N . GLY A 1 93 ? -13.758 -6.417 -13.195 1.00 97.38 93 GLY A N 1
ATOM 690 C CA . GLY A 1 93 ? -14.523 -6.097 -14.401 1.00 97.38 93 GLY A CA 1
ATOM 691 C C . GLY A 1 93 ? -13.985 -4.921 -15.218 1.00 97.38 93 GLY A C 1
ATOM 692 O O . GLY A 1 93 ? -14.697 -4.437 -16.100 1.00 97.38 93 GLY A O 1
ATOM 693 N N . TYR A 1 94 ? -12.754 -4.467 -14.963 1.00 97.81 94 TYR A N 1
ATOM 694 C CA . TYR A 1 94 ? -12.103 -3.467 -15.810 1.00 97.81 94 TYR A CA 1
ATOM 695 C C . TYR A 1 94 ? -11.710 -4.071 -17.162 1.00 97.81 94 TYR A C 1
ATOM 697 O O . TYR A 1 94 ? -11.176 -5.183 -17.241 1.00 97.81 94 TYR A O 1
ATOM 705 N N . ASP A 1 95 ? -11.907 -3.301 -18.230 1.00 97.56 95 ASP A N 1
ATOM 706 C CA . ASP A 1 95 ? -11.165 -3.510 -19.472 1.00 97.56 95 ASP A CA 1
ATOM 707 C C . ASP A 1 95 ? -9.805 -2.834 -19.304 1.00 97.56 95 ASP A C 1
ATOM 709 O O . ASP A 1 95 ? -9.748 -1.685 -18.878 1.00 97.56 95 ASP A O 1
ATOM 713 N N . ILE A 1 96 ? -8.701 -3.529 -19.575 1.00 98.12 96 ILE A N 1
ATOM 714 C CA . ILE A 1 96 ? -7.379 -3.059 -19.146 1.00 98.12 96 ILE A CA 1
ATOM 715 C C . ILE A 1 96 ? -6.385 -2.891 -20.288 1.00 98.12 96 ILE A C 1
ATOM 717 O O . ILE A 1 96 ? -6.319 -3.680 -21.232 1.00 98.12 96 ILE A O 1
ATOM 721 N N . LYS A 1 97 ? -5.508 -1.902 -20.125 1.00 98.00 97 LYS A N 1
ATOM 722 C CA . LYS A 1 97 ? -4.279 -1.722 -20.897 1.00 98.00 97 LYS A CA 1
ATOM 723 C C . LYS A 1 97 ? -3.081 -1.947 -19.985 1.00 98.00 97 LYS A C 1
ATOM 725 O O . LYS A 1 97 ? -3.032 -1.457 -18.860 1.00 98.00 97 LYS A O 1
ATOM 730 N N . VAL A 1 98 ? -2.096 -2.689 -20.479 1.00 98.31 98 VAL A N 1
ATOM 731 C CA . VAL A 1 98 ? -0.879 -3.006 -19.726 1.00 98.31 98 VAL A CA 1
ATOM 732 C C . VAL A 1 98 ? 0.328 -2.430 -20.448 1.00 98.31 98 VAL A C 1
ATOM 734 O O . VAL A 1 98 ? 0.604 -2.788 -21.591 1.00 98.31 98 VAL A O 1
ATOM 737 N N . GLY A 1 99 ? 1.074 -1.577 -19.752 1.00 97.94 99 GLY A N 1
ATOM 738 C CA . GLY A 1 99 ? 2.402 -1.138 -20.166 1.00 97.94 99 GLY A CA 1
ATOM 739 C C . GLY A 1 99 ? 3.469 -1.950 -19.440 1.00 97.94 99 GLY A C 1
ATOM 740 O O . GLY A 1 99 ? 3.363 -2.177 -18.235 1.00 97.94 99 GLY A O 1
ATOM 741 N N . LYS A 1 100 ? 4.508 -2.398 -20.150 1.00 98.25 100 LYS A N 1
ATOM 742 C CA . LYS A 1 100 ? 5.664 -3.064 -19.539 1.00 98.25 100 LYS A CA 1
ATOM 743 C C . LYS A 1 100 ? 6.955 -2.547 -20.157 1.00 98.25 100 LYS A C 1
ATOM 745 O O . LYS A 1 100 ? 7.115 -2.600 -21.373 1.00 98.25 100 LYS A O 1
ATOM 750 N N . PHE A 1 101 ? 7.873 -2.096 -19.313 1.00 98.44 101 PHE A N 1
ATOM 751 C CA . PHE A 1 101 ? 9.170 -1.569 -19.716 1.00 98.44 101 PHE A CA 1
ATOM 752 C C . PHE A 1 101 ? 10.293 -2.366 -19.032 1.00 98.44 101 PHE A C 1
ATOM 754 O O . PHE A 1 101 ? 10.354 -2.371 -17.798 1.00 98.44 101 PHE A O 1
ATOM 761 N N . PRO A 1 102 ? 11.154 -3.082 -19.781 1.00 98.25 102 PRO A N 1
ATOM 762 C CA . PRO A 1 102 ? 12.280 -3.812 -19.203 1.00 98.25 102 PRO A CA 1
ATOM 763 C C . PRO A 1 102 ? 13.389 -2.848 -18.763 1.00 98.25 102 PRO A C 1
ATOM 765 O O . PRO A 1 102 ? 13.713 -1.905 -19.486 1.00 98.25 102 PRO A O 1
ATOM 768 N N . LEU A 1 103 ? 14.010 -3.094 -17.606 1.00 97.88 103 LEU A N 1
ATOM 769 C CA . LEU A 1 103 ? 15.087 -2.226 -17.113 1.00 97.88 103 LEU A CA 1
ATOM 770 C C . LEU A 1 103 ? 16.362 -2.318 -17.961 1.00 97.88 103 LEU A C 1
ATOM 772 O O . LEU A 1 103 ? 17.089 -1.337 -18.036 1.00 97.88 103 LEU A O 1
ATOM 776 N N . SER A 1 104 ? 16.562 -3.394 -18.722 1.00 97.69 104 SER A N 1
ATOM 777 C CA . SER A 1 104 ? 17.630 -3.492 -19.729 1.00 97.69 104 SER A CA 1
ATOM 778 C C . SER A 1 104 ? 17.526 -2.467 -20.868 1.00 97.69 104 SER A C 1
ATOM 780 O O . SER A 1 104 ? 18.495 -2.243 -21.585 1.00 97.69 104 SER A O 1
ATOM 782 N N . ALA A 1 105 ? 16.370 -1.814 -21.042 1.00 97.38 105 ALA A N 1
ATOM 783 C CA . ALA A 1 105 ? 16.203 -0.694 -21.970 1.00 97.38 105 ALA A CA 1
ATOM 784 C C . ALA A 1 105 ? 16.446 0.683 -21.312 1.00 97.38 105 ALA A C 1
ATOM 786 O O . ALA A 1 105 ? 16.354 1.713 -21.982 1.00 97.38 105 ALA A O 1
ATOM 787 N N . SER A 1 106 ? 16.742 0.732 -20.008 1.00 97.56 106 SER A N 1
ATOM 788 C CA . SER A 1 106 ? 17.069 1.962 -19.286 1.00 97.56 106 SER A CA 1
ATOM 789 C C . SER A 1 106 ? 18.574 2.214 -19.309 1.00 97.56 106 SER A C 1
ATOM 791 O O . SER A 1 106 ? 19.347 1.496 -18.680 1.00 97.56 106 SER A O 1
ATOM 793 N N . GLY A 1 107 ? 19.001 3.307 -19.949 1.00 97.44 107 GLY A N 1
ATOM 794 C CA . GLY A 1 107 ? 20.418 3.687 -19.980 1.00 97.44 107 GLY A CA 1
ATOM 795 C C . GLY A 1 107 ? 21.026 3.902 -18.587 1.00 97.44 107 GLY A C 1
ATOM 796 O O . GLY A 1 107 ? 22.204 3.621 -18.387 1.00 97.44 107 GLY A O 1
ATOM 797 N N . LYS A 1 108 ? 20.225 4.336 -17.599 1.00 96.25 108 LYS A N 1
ATOM 798 C CA . LYS A 1 108 ? 20.668 4.447 -16.199 1.00 96.25 108 LYS A CA 1
ATOM 799 C C . LYS A 1 108 ? 20.907 3.070 -15.579 1.00 96.25 108 LYS A C 1
ATOM 801 O O . LYS A 1 108 ? 21.909 2.893 -14.898 1.00 96.25 108 LYS A O 1
ATOM 806 N N . ALA A 1 109 ? 20.002 2.119 -15.809 1.00 96.88 109 ALA A N 1
ATOM 807 C CA . ALA A 1 109 ? 20.132 0.755 -15.303 1.00 96.88 109 ALA A CA 1
ATOM 808 C C . ALA A 1 109 ? 21.385 0.073 -15.879 1.00 96.88 109 ALA A C 1
ATOM 810 O O . ALA A 1 109 ? 22.203 -0.437 -15.116 1.00 96.88 109 ALA A O 1
ATOM 811 N N . THR A 1 110 ? 21.604 0.196 -17.194 1.00 97.00 110 THR A N 1
ATOM 812 C CA . THR A 1 110 ? 22.834 -0.247 -17.871 1.00 97.00 110 THR A CA 1
ATOM 813 C C . THR A 1 110 ? 24.083 0.416 -17.299 1.00 97.00 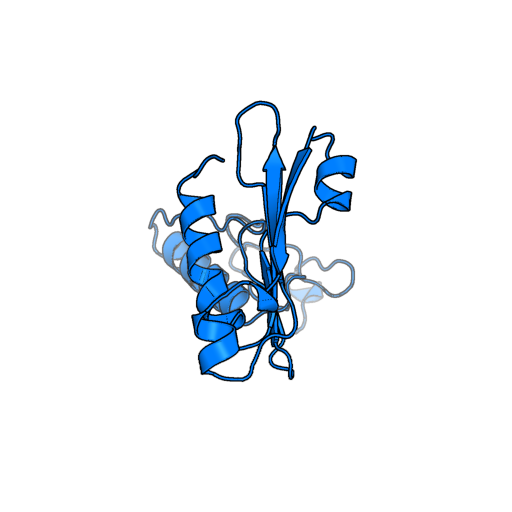110 THR A C 1
ATOM 815 O O . THR A 1 110 ? 25.042 -0.268 -16.954 1.00 97.00 110 THR A O 1
ATOM 818 N N . ALA A 1 111 ? 24.082 1.744 -17.140 1.00 97.50 1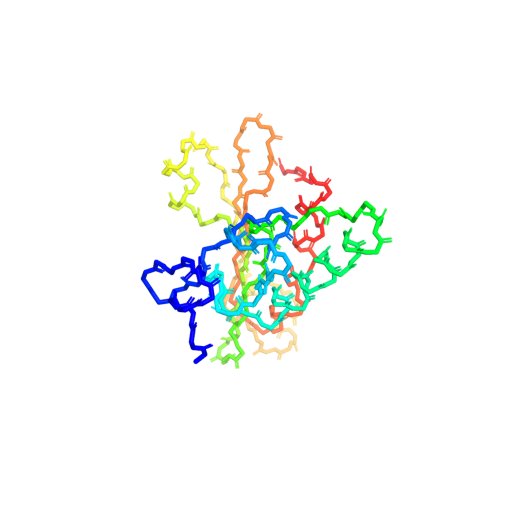11 ALA A N 1
ATOM 819 C CA . ALA A 1 111 ? 25.236 2.469 -16.607 1.00 97.50 111 ALA A CA 1
ATOM 820 C C . ALA A 1 111 ? 25.587 2.074 -15.160 1.00 97.50 111 ALA A C 1
ATOM 822 O O . ALA A 1 111 ? 26.748 2.170 -14.768 1.00 97.50 111 ALA A O 1
ATOM 823 N N . LEU A 1 112 ? 24.599 1.635 -14.375 1.00 96.31 112 LEU A N 1
ATOM 824 C CA . LEU A 1 112 ? 24.780 1.148 -13.007 1.00 96.31 112 LEU A CA 1
ATOM 825 C C . LEU A 1 112 ? 25.060 -0.362 -12.927 1.00 96.31 112 LEU A C 1
ATOM 827 O O . LEU A 1 112 ? 25.381 -0.845 -11.847 1.00 96.31 112 LEU A O 1
ATOM 831 N N . GLY A 1 113 ? 24.955 -1.102 -14.037 1.00 96.38 113 GLY A N 1
ATOM 832 C CA . GLY A 1 113 ? 25.142 -2.555 -14.069 1.00 96.38 113 GLY A CA 1
ATOM 833 C C . GLY A 1 113 ? 23.983 -3.368 -13.476 1.00 96.38 113 GLY A C 1
ATOM 834 O O . GLY A 1 113 ? 24.204 -4.510 -13.087 1.00 96.38 113 GLY A O 1
ATOM 835 N N . HIS A 1 114 ? 22.776 -2.797 -13.414 1.00 96.62 114 HIS A N 1
ATOM 836 C CA . HIS A 1 114 ? 21.572 -3.403 -12.825 1.00 96.62 114 HIS A CA 1
ATOM 837 C C . HIS A 1 114 ? 20.422 -3.454 -13.842 1.00 96.62 114 HIS A C 1
ATOM 839 O O . HIS A 1 114 ? 19.437 -2.724 -13.732 1.00 96.62 114 HIS A O 1
ATOM 845 N N . GLU A 1 115 ? 20.577 -4.261 -14.889 1.00 96.69 115 GLU A N 1
ATOM 846 C CA . GLU A 1 115 ? 19.646 -4.330 -16.027 1.00 96.69 115 GLU A CA 1
ATOM 847 C C . GLU A 1 115 ? 18.467 -5.291 -15.810 1.00 96.69 115 GLU A C 1
ATOM 849 O O . GLU A 1 115 ? 17.522 -5.330 -16.605 1.00 96.69 115 GLU A O 1
ATOM 854 N N . GLU A 1 116 ? 18.517 -6.094 -14.750 1.00 97.25 116 GLU A N 1
ATOM 855 C CA . GLU A 1 116 ? 17.490 -7.061 -14.407 1.00 97.25 116 GLU A CA 1
ATOM 856 C C . GLU A 1 116 ? 16.175 -6.402 -13.974 1.00 97.25 116 GLU A C 1
ATOM 858 O O . GLU A 1 116 ? 16.135 -5.404 -13.258 1.00 97.25 116 GLU A O 1
ATOM 863 N 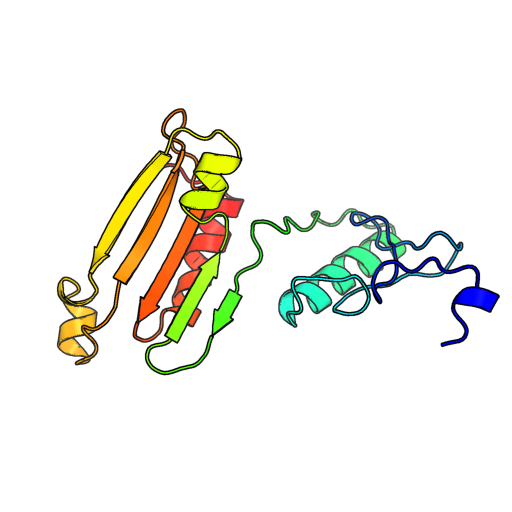N . GLY A 1 117 ? 15.064 -7.021 -14.377 1.00 97.94 117 GLY A N 1
ATOM 864 C CA . GLY A 1 117 ? 13.729 -6.626 -13.949 1.00 97.94 117 GLY A CA 1
ATOM 865 C C . GLY A 1 117 ? 12.989 -5.701 -14.917 1.00 97.94 117 GLY A C 1
ATOM 866 O O . GLY A 1 117 ? 13.308 -5.601 -16.105 1.00 97.94 117 GLY A O 1
ATOM 867 N N . PHE A 1 118 ? 11.894 -5.114 -14.438 1.00 98.69 118 PHE A N 1
ATOM 868 C CA . PHE A 1 118 ? 10.967 -4.326 -15.247 1.00 98.69 118 PHE A CA 1
ATOM 869 C C . PHE A 1 118 ? 10.036 -3.465 -14.388 1.00 98.69 118 PHE A C 1
ATOM 871 O O . PHE A 1 118 ? 9.797 -3.747 -13.214 1.00 98.69 118 PHE A O 1
ATOM 878 N N . VAL A 1 119 ? 9.416 -2.483 -15.040 1.00 98.56 119 VAL A N 1
ATOM 879 C CA . VAL A 1 119 ? 8.243 -1.753 -14.546 1.00 98.56 119 VAL A CA 1
ATOM 880 C C . VAL A 1 119 ? 7.018 -2.200 -15.345 1.00 98.56 119 VAL A C 1
ATOM 882 O O . VAL A 1 119 ? 7.057 -2.249 -16.576 1.00 98.56 119 VAL A O 1
ATOM 885 N N . LYS A 1 120 ? 5.932 -2.560 -14.657 1.00 98.75 120 LYS A N 1
ATOM 886 C CA . LYS A 1 120 ? 4.626 -2.899 -15.232 1.00 98.75 120 LYS A CA 1
ATOM 887 C C . LYS A 1 120 ? 3.569 -1.959 -14.667 1.00 98.75 120 LYS A C 1
ATOM 889 O O . LYS A 1 120 ? 3.416 -1.856 -13.455 1.00 98.75 120 LYS A O 1
ATOM 894 N N . VAL A 1 121 ? 2.790 -1.353 -15.547 1.00 98.38 121 VAL A N 1
ATOM 895 C CA . VAL A 1 121 ? 1.667 -0.475 -15.208 1.00 98.38 121 VAL A CA 1
ATOM 896 C C . VAL A 1 121 ? 0.375 -1.051 -15.773 1.00 98.38 121 VAL A C 1
ATOM 898 O O . VAL A 1 121 ? 0.378 -1.676 -16.837 1.00 98.38 121 VAL A O 1
ATOM 901 N N . VAL A 1 122 ? -0.715 -0.883 -15.034 1.00 98.44 122 VAL A N 1
ATOM 902 C CA . VAL A 1 122 ? -2.055 -1.364 -15.378 1.00 98.44 122 VAL A CA 1
ATOM 903 C C . VAL A 1 122 ? -2.987 -0.164 -15.384 1.00 98.44 122 VAL A C 1
ATOM 905 O O . VAL A 1 122 ? -3.075 0.543 -14.382 1.00 98.44 122 VAL A O 1
ATOM 908 N N . PHE A 1 123 ? -3.670 0.039 -16.502 1.00 98.31 123 PHE A N 1
ATOM 909 C CA . PHE A 1 123 ? -4.611 1.127 -16.720 1.00 98.31 123 PHE A CA 1
ATOM 910 C C . PHE A 1 123 ? -5.981 0.587 -17.117 1.00 98.31 123 PHE A C 1
ATOM 912 O O . PHE A 1 123 ? -6.055 -0.438 -17.796 1.00 98.31 123 PHE A O 1
ATOM 919 N N . ASP A 1 124 ? -7.045 1.291 -16.752 1.00 97.75 124 ASP A N 1
ATOM 920 C CA . ASP A 1 124 ? -8.374 1.091 -17.328 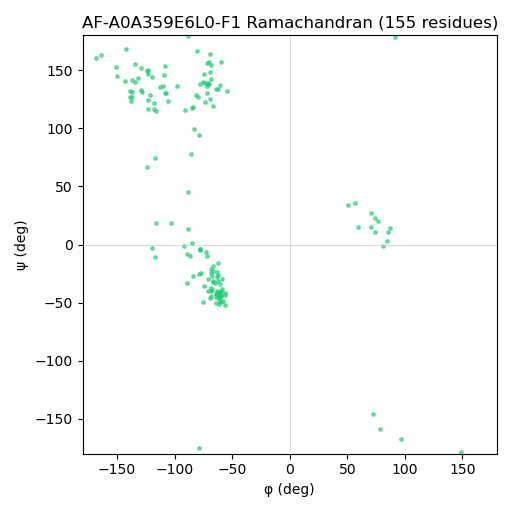1.00 97.75 124 ASP A CA 1
ATOM 921 C C . ASP A 1 124 ? -8.407 1.601 -18.780 1.00 97.75 124 ASP A C 1
ATOM 923 O O . ASP A 1 124 ? -7.878 2.664 -19.110 1.00 97.75 124 ASP A O 1
ATOM 927 N N . ALA A 1 125 ? -9.039 0.852 -19.677 1.00 96.69 125 ALA A N 1
ATOM 928 C CA . ALA A 1 125 ? -9.110 1.180 -21.093 1.00 96.69 125 ALA A CA 1
ATOM 929 C C . ALA A 1 125 ? -10.124 2.290 -21.400 1.00 96.69 125 ALA A C 1
ATOM 931 O O . ALA A 1 125 ? -9.970 2.963 -22.426 1.00 96.69 125 ALA A O 1
ATOM 932 N N . LYS A 1 126 ? -11.140 2.476 -20.545 1.00 93.88 126 LYS A N 1
ATOM 933 C CA . LYS A 1 126 ? -12.260 3.394 -20.785 1.00 93.88 126 LYS A CA 1
ATOM 934 C C . LYS A 1 126 ? -11.864 4.852 -20.576 1.00 93.88 126 LYS A C 1
ATOM 936 O O . LYS A 1 126 ? -12.153 5.674 -21.446 1.00 93.88 126 LYS A O 1
ATOM 941 N N . TYR A 1 127 ? -11.217 5.164 -19.453 1.00 93.25 127 TYR A N 1
ATOM 942 C CA . TYR A 1 127 ? -10.807 6.535 -19.116 1.00 93.25 127 TYR A CA 1
ATOM 943 C C . TYR A 1 127 ? -9.298 6.712 -18.938 1.00 93.25 127 TYR A C 1
ATOM 945 O O . TYR A 1 127 ? -8.843 7.835 -18.738 1.00 93.25 127 TYR A O 1
ATOM 953 N N . GLY A 1 128 ? -8.523 5.630 -19.036 1.00 95.25 128 GLY A N 1
ATOM 954 C CA . GLY A 1 128 ? -7.081 5.683 -18.820 1.00 95.25 128 GLY A CA 1
ATOM 955 C C . GLY A 1 128 ? -6.707 5.774 -17.345 1.00 95.25 128 GLY A C 1
ATOM 956 O O . GLY A 1 128 ? -5.604 6.209 -17.057 1.00 95.25 128 GLY A O 1
ATOM 957 N N . GLU A 1 129 ? -7.585 5.407 -16.406 1.00 96.31 129 GLU A N 1
ATOM 958 C CA . GLU A 1 129 ? -7.288 5.460 -14.967 1.00 96.31 129 GLU A CA 1
ATOM 959 C C . GLU A 1 129 ? -6.123 4.529 -14.604 1.00 96.31 129 GLU A C 1
ATOM 961 O O . GLU A 1 129 ? -6.096 3.368 -15.019 1.00 96.31 129 GLU A O 1
ATOM 966 N N . TRP A 1 130 ? -5.164 5.008 -13.807 1.00 97.62 130 TRP A N 1
ATOM 967 C CA . TRP A 1 130 ? -4.028 4.201 -13.360 1.00 97.62 130 TRP A CA 1
ATOM 968 C C . TRP A 1 130 ? -4.398 3.250 -12.206 1.00 97.62 130 TRP A C 1
ATOM 970 O O . TRP A 1 130 ? -4.305 3.569 -11.017 1.00 97.62 130 TRP A O 1
ATOM 980 N N . LEU A 1 131 ? -4.745 2.012 -12.557 1.00 97.75 131 LEU A N 1
ATOM 981 C CA . LEU A 1 131 ? -5.216 0.990 -11.617 1.00 97.75 131 LEU A CA 1
ATOM 982 C C . LEU A 1 131 ? -4.106 0.383 -10.748 1.00 97.75 131 LEU A C 1
ATOM 984 O O . LEU A 1 131 ? -4.346 0.070 -9.580 1.00 97.75 131 LEU A O 1
ATOM 988 N N . GLY A 1 132 ? -2.894 0.207 -11.282 1.00 98.31 132 GLY A N 1
ATOM 989 C CA . GLY A 1 132 ? -1.792 -0.365 -10.508 1.00 98.31 132 GLY A CA 1
ATOM 990 C C . GLY A 1 132 ? -0.411 -0.253 -11.144 1.00 98.31 132 GLY A C 1
ATOM 991 O O . GLY A 1 132 ? -0.256 -0.064 -12.352 1.00 98.31 132 GLY A O 1
ATOM 992 N N . CYS A 1 133 ? 0.616 -0.384 -10.311 1.00 98.62 133 CYS A N 1
ATOM 993 C CA . CYS A 1 133 ? 2.018 -0.345 -10.705 1.00 98.62 133 CYS A CA 1
ATOM 994 C C . CYS A 1 133 ? 2.808 -1.422 -9.958 1.00 98.62 133 CYS A C 1
ATOM 996 O O . CYS A 1 133 ? 2.690 -1.552 -8.743 1.00 98.62 133 CYS A O 1
ATOM 998 N N . HIS A 1 134 ? 3.622 -2.184 -10.687 1.00 98.81 134 HIS A N 1
ATOM 999 C CA . HIS A 1 134 ? 4.355 -3.351 -10.196 1.00 98.81 134 HIS A CA 1
ATOM 1000 C C . HIS A 1 134 ? 5.767 -3.330 -10.768 1.00 98.81 134 HIS A C 1
ATOM 1002 O O . HIS A 1 134 ? 5.947 -3.287 -11.985 1.00 98.81 134 HIS A O 1
ATOM 1008 N N . MET A 1 135 ? 6.771 -3.360 -9.904 1.00 98.75 135 MET A N 1
ATOM 1009 C CA . MET A 1 135 ? 8.168 -3.184 -10.273 1.00 98.75 135 MET A CA 1
ATOM 1010 C C . MET A 1 135 ? 9.034 -4.266 -9.635 1.00 98.75 135 MET A C 1
ATOM 1012 O O . MET A 1 135 ? 8.817 -4.654 -8.487 1.00 98.75 135 MET A O 1
ATOM 1016 N N . ILE A 1 136 ? 10.045 -4.711 -10.371 1.00 98.69 136 ILE A N 1
ATOM 1017 C CA . ILE A 1 136 ? 11.149 -5.525 -9.860 1.00 98.69 136 ILE A CA 1
ATOM 1018 C C . ILE A 1 136 ? 12.448 -4.984 -10.453 1.00 98.69 136 ILE A C 1
ATOM 1020 O O . ILE A 1 136 ? 12.494 -4.743 -11.658 1.00 98.69 136 ILE A O 1
ATOM 1024 N N . GLY A 1 137 ? 13.470 -4.761 -9.629 1.00 98.25 137 GLY A N 1
ATOM 1025 C CA . GLY A 1 137 ? 14.758 -4.219 -10.068 1.00 98.25 137 GLY A CA 1
ATOM 1026 C C . GLY A 1 137 ? 15.460 -3.372 -9.011 1.00 98.25 137 GLY A C 1
ATOM 1027 O O . GLY A 1 137 ? 14.965 -3.196 -7.899 1.00 98.25 137 GLY A O 1
ATOM 1028 N N . PHE A 1 138 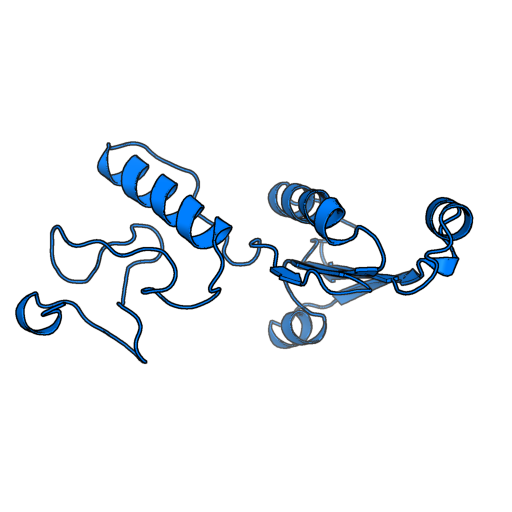? 16.617 -2.820 -9.363 1.00 97.50 138 PHE A N 1
ATOM 1029 C CA . PHE A 1 138 ? 17.410 -1.998 -8.452 1.00 97.50 138 PHE A CA 1
ATOM 1030 C C . PHE A 1 138 ? 16.737 -0.647 -8.148 1.00 97.50 138 PHE A C 1
ATOM 1032 O O . PHE A 1 138 ? 16.407 0.118 -9.058 1.00 97.50 138 PHE A O 1
ATOM 1039 N N . GLY A 1 139 ? 16.542 -0.339 -6.862 1.00 96.12 139 GLY A N 1
ATOM 1040 C CA . GLY A 1 139 ? 15.993 0.939 -6.390 1.00 96.12 139 GLY A CA 1
ATOM 1041 C C . GLY A 1 139 ? 14.487 1.129 -6.608 1.00 96.12 139 GLY A C 1
ATOM 1042 O O . GLY A 1 139 ? 13.983 2.239 -6.429 1.00 96.12 139 GLY A O 1
ATOM 1043 N N . VAL A 1 140 ? 13.741 0.087 -6.995 1.00 98.19 140 VAL A N 1
ATOM 1044 C CA . VAL A 1 140 ? 12.300 0.217 -7.284 1.00 98.19 140 VAL A CA 1
ATOM 1045 C C . VAL A 1 140 ? 11.460 0.556 -6.050 1.00 98.19 140 VAL A C 1
ATOM 1047 O O . VAL A 1 140 ? 10.386 1.139 -6.195 1.00 98.19 140 VAL A O 1
ATOM 1050 N N . THR A 1 141 ? 11.943 0.255 -4.839 1.00 97.81 141 THR A N 1
ATOM 1051 C CA . THR A 1 141 ? 11.256 0.639 -3.591 1.00 97.81 141 THR A CA 1
ATOM 1052 C C . THR A 1 141 ? 11.272 2.141 -3.350 1.00 97.81 141 THR A C 1
ATOM 1054 O O . THR A 1 141 ? 10.372 2.643 -2.687 1.00 97.81 141 THR A O 1
ATOM 1057 N N . GLU A 1 142 ? 12.241 2.861 -3.917 1.00 96.75 142 GLU A N 1
ATOM 1058 C CA . GLU A 1 142 ? 12.303 4.325 -3.844 1.00 96.75 142 GLU A CA 1
ATOM 1059 C C . GLU A 1 142 ? 11.429 4.982 -4.922 1.00 96.75 142 GLU A C 1
ATOM 1061 O O . GLU A 1 142 ? 10.920 6.082 -4.730 1.00 96.75 142 GLU A O 1
ATOM 1066 N N . MET A 1 143 ? 11.203 4.295 -6.047 1.00 97.25 143 MET A N 1
ATOM 1067 C CA . MET A 1 143 ? 10.387 4.810 -7.155 1.00 97.25 143 MET A CA 1
ATOM 1068 C C . MET A 1 143 ? 8.878 4.687 -6.904 1.00 97.25 143 MET A C 1
ATOM 1070 O O . MET A 1 143 ? 8.093 5.447 -7.465 1.00 97.25 143 MET A O 1
ATOM 1074 N N . ILE A 1 144 ? 8.436 3.741 -6.068 1.00 98.19 144 ILE A N 1
ATOM 1075 C CA . ILE A 1 144 ? 7.003 3.438 -5.910 1.00 98.19 144 ILE A CA 1
ATOM 1076 C C . ILE A 1 144 ? 6.180 4.618 -5.372 1.00 98.19 144 ILE A C 1
ATOM 1078 O O . ILE A 1 144 ? 4.989 4.714 -5.665 1.00 98.19 144 ILE A O 1
ATOM 1082 N N . ALA A 1 145 ? 6.806 5.537 -4.630 1.00 97.44 145 ALA A N 1
ATOM 1083 C CA . ALA A 1 145 ? 6.148 6.737 -4.123 1.00 97.44 145 ALA A CA 1
ATOM 1084 C C . ALA A 1 145 ? 5.606 7.628 -5.257 1.00 97.44 145 ALA A C 1
ATOM 1086 O O . ALA A 1 145 ? 4.528 8.201 -5.113 1.00 97.44 145 ALA A O 1
ATOM 1087 N N . GLU A 1 146 ? 6.293 7.690 -6.403 1.00 97.38 146 GLU A N 1
ATOM 1088 C CA . GLU A 1 146 ? 5.833 8.445 -7.577 1.00 97.38 146 GLU A CA 1
ATOM 1089 C C . GLU A 1 146 ? 4.513 7.880 -8.116 1.00 97.38 146 GLU A C 1
ATOM 1091 O O . GLU A 1 146 ? 3.586 8.634 -8.410 1.00 97.38 146 GLU A O 1
ATOM 1096 N N . ALA A 1 147 ? 4.389 6.549 -8.172 1.00 97.56 147 ALA A N 1
ATOM 1097 C CA . ALA A 1 147 ? 3.158 5.886 -8.593 1.00 97.56 147 ALA A CA 1
ATOM 1098 C C . ALA A 1 147 ? 2.015 6.105 -7.588 1.00 97.56 147 ALA A C 1
ATOM 1100 O O . ALA A 1 147 ? 0.878 6.315 -7.999 1.00 97.56 147 ALA A O 1
ATOM 1101 N N . VAL A 1 148 ? 2.304 6.090 -6.280 1.00 97.75 148 VAL A N 1
ATOM 1102 C CA . VAL A 1 148 ? 1.305 6.374 -5.232 1.00 97.75 148 VAL A CA 1
ATOM 1103 C C . VAL A 1 148 ? 0.733 7.780 -5.408 1.00 97.75 148 VAL A C 1
ATOM 1105 O O . VAL A 1 148 ? -0.486 7.930 -5.453 1.00 97.75 148 VAL A O 1
ATOM 1108 N N . VAL A 1 149 ? 1.596 8.790 -5.559 1.00 97.12 149 VAL A N 1
ATOM 1109 C CA . VAL A 1 149 ? 1.175 10.188 -5.752 1.00 97.12 149 VAL A CA 1
ATOM 1110 C C . VAL A 1 149 ? 0.404 10.354 -7.061 1.00 97.12 149 VAL A C 1
ATOM 1112 O O . VAL A 1 149 ? -0.659 10.965 -7.066 1.00 97.12 149 VAL A O 1
ATOM 1115 N N . ALA A 1 150 ? 0.889 9.781 -8.166 1.00 97.12 150 ALA A N 1
ATOM 1116 C CA . ALA A 1 150 ? 0.215 9.882 -9.460 1.00 97.12 150 ALA A CA 1
ATOM 1117 C C . ALA A 1 150 ? -1.202 9.284 -9.432 1.00 97.12 150 ALA A C 1
ATOM 1119 O O . ALA A 1 150 ? -2.127 9.872 -9.994 1.00 97.12 150 ALA A O 1
ATOM 1120 N N . ARG A 1 151 ? -1.381 8.142 -8.755 1.00 96.50 151 ARG A N 1
ATOM 1121 C CA . ARG A 1 151 ? -2.692 7.500 -8.574 1.00 96.50 151 ARG A CA 1
ATOM 1122 C C . ARG A 1 151 ? -3.618 8.299 -7.666 1.00 96.50 151 ARG A C 1
ATOM 1124 O O . ARG A 1 151 ? -4.809 8.359 -7.937 1.00 96.50 151 ARG A O 1
ATOM 1131 N N . ASP A 1 152 ? -3.077 8.919 -6.621 1.00 95.25 152 ASP A N 1
ATOM 1132 C CA . ASP A 1 152 ? -3.852 9.779 -5.720 1.00 95.25 152 ASP A CA 1
ATOM 1133 C C . ASP A 1 152 ? -4.376 11.0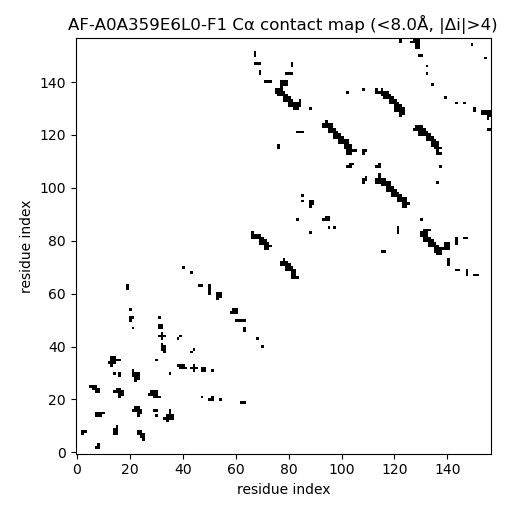34 -6.437 1.00 95.25 152 ASP A C 1
ATOM 1135 O O . ASP A 1 152 ? -5.477 11.502 -6.168 1.00 95.25 152 ASP A O 1
ATOM 1139 N N 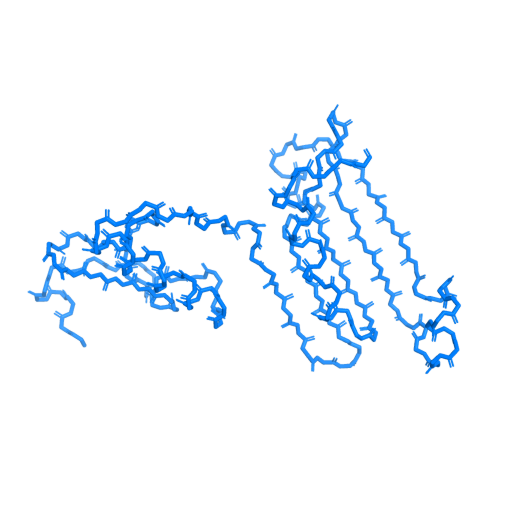. LEU A 1 153 ? -3.606 11.534 -7.409 1.00 96.06 153 LEU A N 1
ATOM 1140 C CA . LEU A 1 153 ? -3.956 12.667 -8.269 1.00 96.06 153 LEU A CA 1
ATOM 1141 C C . LEU A 1 153 ? -4.737 12.271 -9.537 1.00 96.06 153 LEU A C 1
ATOM 1143 O O . LEU A 1 153 ? -4.840 13.084 -10.453 1.00 96.06 153 LEU A O 1
ATOM 1147 N N . GLU A 1 154 ? -5.249 11.038 -9.616 1.00 93.50 154 GLU A N 1
ATOM 1148 C CA . GLU A 1 154 ? -6.066 10.543 -10.740 1.00 93.50 154 GLU A CA 1
ATOM 1149 C C . GLU A 1 154 ? -5.366 10.652 -12.114 1.00 93.50 154 GLU A C 1
ATOM 1151 O O . GLU A 1 154 ? -5.990 10.916 -13.143 1.00 93.50 154 GLU A O 1
ATOM 1156 N N . THR A 1 155 ? -4.043 10.452 -12.152 1.00 92.31 155 THR A N 1
ATOM 1157 C CA . THR A 1 155 ? -3.267 10.520 -13.402 1.00 92.31 155 THR A CA 1
ATOM 1158 C C . THR A 1 155 ? -3.748 9.473 -14.409 1.00 92.31 155 THR A C 1
ATOM 1160 O O . THR A 1 155 ? -3.939 8.306 -14.057 1.00 92.31 155 THR A O 1
ATOM 1163 N N . THR A 1 156 ? -3.870 9.876 -15.678 1.00 91.56 156 THR A N 1
ATOM 1164 C CA . THR A 1 156 ? -4.327 9.011 -16.773 1.00 91.56 156 THR A CA 1
ATOM 1165 C C . THR A 1 156 ? -3.212 8.620 -17.749 1.00 91.56 156 THR A C 1
ATOM 1167 O O . THR A 1 156 ? -2.257 9.380 -17.927 1.00 91.56 156 THR A O 1
ATOM 1170 N N . GLY A 1 157 ? -3.355 7.471 -18.420 1.00 77.25 157 GLY A N 1
ATOM 1171 C CA . GLY A 1 157 ? -2.452 6.964 -19.470 1.00 77.25 157 GLY A CA 1
ATOM 1172 C C . GLY A 1 157 ? -3.100 6.749 -20.835 1.00 77.25 157 GLY A C 1
ATOM 1173 O O . GLY A 1 157 ? -4.348 6.751 -20.931 1.00 77.25 157 GLY A O 1
#

Foldseek 3Di:
DCCVVQVFDDDPQATDADQQQQDTPHPPDGDFAPNHHDPRDPVRRVVSVVRNVCVVVVHDDDHDDPQLDKDWDPDVQIKIKGFDDPVRCVVVPFDKDKDKAFQLPPPVCVVVVKRHWIKMWIAGPPFQFGGMIITTTHPVNVVSVVVSVCNVVRHGD

Sequence (157 aa):
LGLDKAGVKTEKGSIVVDKKSYKTDTDGIYAIGDVIGAPWLAHKASHEATVCIEQLAGENPHPINYNNIPGCTYCEPQVASVGLTEQQAKDEGYDIKVGKFPLSASGKATALGHEEGFVKVVFDAKYGEWLGCHMIGFGVTEMIAEAVVARDLETTG

pLDDT: mean 96.68, std 2.5, range [77.25, 98.81]

Mean predicted aligned error: 3.19 Å